Protein AF-A0AAW8NGM6-F1 (afdb_monomer_lite)

Secondary structure (DSSP, 8-state):
-PPPP---EEEE-TTTSTT--TT-EEEEPPPPHHHHHHHHHS-GGGS-HHHHHHHHHHHHHHHEEEEEEEEE-TTS-EEEEEPPGGGGGGS-HHHHHHHHHHHHT-----TT----------------------

Organism: Pseudarthrobacter oxydans (NCBI:txid1671)

Sequence (134 aa):
MARQLAITKKTYLDGFLDGWDKDCYVEWRPMTYGDSLKLKDTKVDEQDEAAAFTTMLNLTKDHIVGGKVMVTGEGGQLVLDDFQADDLDLMPPEMVDRIFADITGAQFSDPKGSPEAQGKSGEPSTSENSTATQ

Foldseek 3Di:
DDDDDPDKDKDQPDPVDPPRHRQFIWIWAADDPVNVVVVVVPPPVPDDPVVNVVVLLVSLLVGTPKGWDWDQDPPRDTDIDIDHSVCSVVDDVLVSVVSSCVRHVNDDDDPVDDDDPPPPPPDPPPDDDDDDDD

Radius of gyration: 19.99 Å; chains: 1; bounding box: 84×43×46 Å

Structure (mmCIF, N/CA/C/O backbone):
data_AF-A0AAW8NGM6-F1
#
_entry.id   AF-A0AAW8NGM6-F1
#
loop_
_atom_site.group_PDB
_atom_site.id
_atom_site.type_symbol
_atom_site.label_atom_id
_atom_site.label_alt_id
_atom_site.label_comp_id
_atom_site.label_asym_id
_atom_site.label_entity_id
_atom_site.label_seq_id
_atom_site.pdbx_PDB_ins_code
_atom_site.Cartn_x
_atom_site.Cartn_y
_atom_site.Cartn_z
_atom_site.occupancy
_atom_site.B_iso_or_equiv
_atom_site.auth_seq_id
_atom_site.auth_comp_id
_atom_site.auth_asym_id
_atom_site.auth_atom_id
_atom_site.pdbx_PDB_model_num
ATOM 1 N N . MET A 1 1 ? 10.299 -23.622 -3.133 1.00 47.75 1 MET A N 1
ATOM 2 C CA . MET A 1 1 ? 9.692 -22.397 -2.572 1.00 47.75 1 MET A CA 1
ATOM 3 C C . MET A 1 1 ? 10.799 -21.562 -1.959 1.00 47.75 1 MET A C 1
ATOM 5 O O . MET A 1 1 ? 11.538 -22.091 -1.136 1.00 47.75 1 MET A O 1
ATOM 9 N N . ALA A 1 2 ? 10.985 -20.324 -2.415 1.00 55.09 2 ALA A N 1
ATOM 10 C CA . ALA A 1 2 ? 11.953 -19.415 -1.810 1.00 55.09 2 ALA A CA 1
ATOM 11 C C . ALA A 1 2 ? 11.452 -19.005 -0.416 1.00 55.09 2 ALA A C 1
ATOM 13 O O . ALA A 1 2 ? 10.268 -18.724 -0.241 1.00 55.09 2 ALA A O 1
ATOM 14 N N . ARG A 1 3 ? 12.334 -19.017 0.587 1.00 59.31 3 ARG A N 1
ATOM 15 C CA . ARG A 1 3 ? 12.002 -18.568 1.943 1.00 59.31 3 ARG A CA 1
ATOM 16 C C . ARG A 1 3 ? 11.832 -17.048 1.919 1.00 59.31 3 ARG A C 1
ATOM 18 O O . ARG A 1 3 ? 12.800 -16.342 1.658 1.00 59.31 3 ARG A O 1
ATOM 25 N N . GLN A 1 4 ? 10.629 -16.558 2.203 1.00 61.19 4 GLN A N 1
ATOM 26 C CA . GLN A 1 4 ? 10.363 -15.128 2.360 1.00 61.19 4 GLN A CA 1
ATOM 27 C C . GLN A 1 4 ? 10.523 -14.735 3.832 1.00 61.19 4 GLN A C 1
ATOM 29 O O . GLN A 1 4 ? 10.102 -15.469 4.729 1.00 61.19 4 GLN A O 1
ATOM 34 N N . LEU A 1 5 ? 11.170 -13.599 4.094 1.00 71.44 5 LEU A N 1
ATOM 35 C CA . LEU A 1 5 ? 11.243 -13.039 5.442 1.00 71.44 5 LEU A CA 1
ATOM 36 C C . LEU A 1 5 ? 9.878 -12.437 5.800 1.00 71.44 5 LEU A C 1
ATOM 38 O O . LEU A 1 5 ? 9.320 -11.666 5.021 1.00 71.44 5 LEU A O 1
ATOM 42 N N . ALA A 1 6 ? 9.347 -12.783 6.974 1.00 72.00 6 ALA A N 1
ATOM 43 C CA . ALA A 1 6 ? 8.090 -12.244 7.488 1.00 72.00 6 ALA A CA 1
ATOM 44 C C . ALA A 1 6 ? 8.318 -10.845 8.083 1.00 72.00 6 ALA A C 1
ATOM 46 O O . ALA A 1 6 ? 8.364 -10.673 9.298 1.00 72.00 6 ALA A O 1
ATOM 47 N N . ILE A 1 7 ? 8.542 -9.858 7.215 1.00 83.00 7 ILE A N 1
ATOM 48 C CA . ILE A 1 7 ? 8.695 -8.456 7.604 1.00 83.00 7 ILE A CA 1
ATOM 49 C C . ILE A 1 7 ? 7.436 -7.722 7.154 1.00 83.00 7 ILE A C 1
ATOM 51 O O . ILE A 1 7 ? 7.289 -7.440 5.969 1.00 83.00 7 ILE A O 1
ATOM 55 N N . THR A 1 8 ? 6.549 -7.414 8.096 1.00 89.25 8 THR A N 1
ATOM 56 C CA . THR A 1 8 ? 5.386 -6.546 7.871 1.00 89.25 8 THR A CA 1
ATOM 57 C C . THR A 1 8 ? 5.615 -5.232 8.605 1.00 89.25 8 THR A C 1
ATOM 59 O O . THR A 1 8 ? 6.045 -5.225 9.761 1.00 89.25 8 THR A O 1
ATOM 62 N N . LYS A 1 9 ? 5.360 -4.120 7.924 1.00 89.88 9 LYS A N 1
ATOM 63 C CA . LYS A 1 9 ? 5.441 -2.759 8.455 1.00 89.88 9 LYS A CA 1
ATOM 64 C C . LYS A 1 9 ? 4.081 -2.076 8.341 1.00 89.88 9 LYS A C 1
ATOM 66 O O . LYS A 1 9 ? 3.194 -2.585 7.662 1.00 89.88 9 LYS A O 1
ATOM 71 N N . LYS A 1 10 ? 3.928 -0.950 9.039 1.00 91.56 10 LYS A N 1
ATOM 72 C CA . LYS A 1 10 ? 2.706 -0.141 9.059 1.00 91.56 10 LYS A CA 1
ATOM 73 C C . LYS A 1 10 ? 3.010 1.286 8.631 1.00 91.56 10 LYS A C 1
ATOM 75 O O . LYS A 1 10 ? 3.965 1.870 9.142 1.00 91.56 10 LYS A O 1
ATOM 80 N N . THR A 1 11 ? 2.164 1.838 7.772 1.00 89.25 11 THR A N 1
ATOM 81 C CA . THR A 1 11 ? 2.071 3.279 7.513 1.00 89.25 11 THR A CA 1
ATOM 82 C C . THR A 1 11 ? 0.766 3.770 8.115 1.00 89.25 11 THR A C 1
ATOM 84 O O . THR A 1 11 ? -0.295 3.247 7.783 1.00 89.25 11 THR A O 1
ATOM 87 N N . TYR A 1 12 ? 0.846 4.731 9.034 1.00 89.12 12 TYR A N 1
ATOM 88 C CA . TYR A 1 12 ? -0.336 5.378 9.600 1.00 89.12 12 TYR A CA 1
ATOM 89 C C . TYR A 1 12 ? -0.834 6.454 8.640 1.00 89.12 12 TYR A C 1
ATOM 91 O O . TYR A 1 12 ? -0.029 7.157 8.032 1.00 89.12 12 TYR A O 1
ATOM 99 N N . LEU A 1 13 ? -2.153 6.562 8.520 1.00 85.94 13 LEU A N 1
ATOM 100 C CA . LEU A 1 13 ? -2.837 7.505 7.633 1.00 85.94 13 LEU A CA 1
ATOM 101 C C . LEU A 1 13 ? -3.495 8.662 8.410 1.00 85.94 13 LEU A C 1
ATOM 103 O O . LEU A 1 13 ? -4.289 9.419 7.856 1.00 85.94 13 LEU A O 1
ATOM 107 N N . ASP A 1 14 ? -3.136 8.803 9.688 1.00 84.69 14 ASP A N 1
ATOM 108 C CA . ASP A 1 14 ? -3.482 9.938 10.547 1.00 84.69 14 ASP A CA 1
ATOM 109 C C . ASP A 1 14 ? -3.079 11.263 9.880 1.00 84.69 14 ASP A C 1
ATOM 111 O O . ASP A 1 14 ? -1.957 11.416 9.394 1.00 84.69 14 ASP A O 1
ATOM 115 N N . GLY A 1 15 ? -4.010 12.218 9.844 1.00 78.44 15 GLY A N 1
ATOM 116 C CA . GLY A 1 15 ? -3.760 13.569 9.335 1.00 78.44 15 GLY A CA 1
ATOM 117 C C . GLY A 1 15 ? -3.802 13.743 7.812 1.00 78.44 15 GLY A C 1
ATOM 118 O O . GLY A 1 15 ? -3.674 14.877 7.354 1.00 78.44 15 GLY A O 1
ATOM 119 N N . PHE A 1 16 ? -4.022 12.682 7.025 1.00 80.25 16 PHE A N 1
ATOM 120 C CA . PHE A 1 16 ? -4.245 12.821 5.576 1.00 80.25 16 PHE A CA 1
ATOM 121 C C . PHE A 1 16 ? -5.633 13.380 5.244 1.00 80.25 16 PHE A C 1
ATOM 123 O O . PHE A 1 16 ? -5.773 14.179 4.320 1.00 80.25 16 PHE A O 1
ATOM 130 N N . LEU A 1 17 ? -6.660 12.972 5.992 1.00 79.44 17 LEU A N 1
ATOM 131 C CA . LEU A 1 17 ? -8.046 13.386 5.786 1.00 79.44 17 LEU A CA 1
ATOM 132 C C . LEU A 1 17 ? -8.724 13.675 7.129 1.00 79.44 17 LEU A C 1
ATOM 134 O O . LEU A 1 17 ? -8.440 13.028 8.139 1.00 79.44 17 LEU A O 1
ATOM 138 N N . ASP A 1 18 ? -9.651 14.632 7.137 1.00 77.38 18 ASP A N 1
ATOM 139 C CA . ASP A 1 18 ? -10.435 14.952 8.330 1.00 77.38 18 ASP A CA 1
ATOM 140 C C . ASP A 1 18 ? -11.262 13.737 8.779 1.00 77.38 18 ASP A C 1
ATOM 142 O O . ASP A 1 18 ? -11.998 13.131 7.998 1.00 77.38 18 ASP A O 1
ATOM 146 N N . GLY A 1 19 ? -11.149 13.385 10.061 1.00 75.38 19 GLY A N 1
ATOM 147 C CA . GLY A 1 19 ? -11.831 12.229 10.650 1.00 75.38 19 GLY A CA 1
ATOM 148 C C . GLY A 1 19 ? -11.063 10.907 10.557 1.00 75.38 19 GLY A C 1
ATOM 149 O O . GLY A 1 19 ? -11.549 9.911 11.085 1.00 75.38 19 GLY A O 1
ATOM 150 N N . TRP A 1 20 ? -9.876 10.894 9.940 1.00 81.56 20 TRP A N 1
ATOM 151 C CA . TRP A 1 20 ? -8.958 9.756 9.986 1.00 81.56 20 TRP A CA 1
ATOM 152 C C . TRP A 1 20 ? -8.048 9.894 11.199 1.00 81.56 20 TRP A C 1
ATOM 154 O O . TRP A 1 20 ? -7.292 10.858 11.322 1.00 81.56 20 TRP A O 1
ATOM 164 N N . ASP A 1 21 ? -8.155 8.937 12.110 1.00 81.56 21 ASP A N 1
ATOM 165 C CA . ASP A 1 21 ? -7.410 8.905 13.359 1.00 81.56 21 ASP A CA 1
ATOM 166 C C . ASP A 1 21 ? -6.247 7.901 13.304 1.00 81.56 21 ASP A C 1
ATOM 168 O O . ASP A 1 21 ? -5.907 7.320 12.269 1.00 81.56 21 ASP A O 1
ATOM 172 N N . LYS A 1 22 ? -5.620 7.683 14.461 1.00 82.00 22 LYS A N 1
ATOM 173 C CA . LYS A 1 22 ? -4.485 6.765 14.623 1.00 82.00 22 LYS A CA 1
ATOM 174 C C . LYS A 1 22 ? -4.840 5.297 14.390 1.00 82.00 22 LYS A C 1
ATOM 176 O O . LYS A 1 22 ? -3.920 4.482 14.288 1.00 82.00 22 LYS A O 1
ATOM 181 N N . ASP A 1 23 ? -6.126 4.963 14.306 1.00 85.31 23 ASP A N 1
ATOM 182 C CA . ASP A 1 23 ? -6.581 3.610 14.005 1.00 85.31 23 ASP A CA 1
ATOM 183 C C . ASP A 1 23 ? -6.594 3.344 12.490 1.00 85.31 23 ASP A C 1
ATOM 185 O O . ASP A 1 23 ? -6.720 2.192 12.073 1.00 85.31 23 ASP A O 1
ATOM 189 N N . CYS A 1 24 ? -6.361 4.374 11.665 1.00 89.31 24 CYS A N 1
ATOM 190 C CA . CYS A 1 24 ? -6.192 4.255 10.222 1.00 89.31 24 CYS A CA 1
ATOM 191 C C . CYS A 1 24 ? -4.736 3.928 9.857 1.00 89.31 24 CYS A C 1
ATOM 193 O O . CYS A 1 24 ? -3.826 4.749 10.020 1.00 89.31 24 CYS A O 1
ATOM 195 N N . TYR A 1 25 ? -4.497 2.731 9.330 1.00 91.69 25 TYR A N 1
ATOM 196 C CA . TYR A 1 25 ? -3.170 2.287 8.915 1.00 91.69 25 TYR A CA 1
ATOM 197 C C . TYR A 1 25 ? -3.223 1.273 7.777 1.00 91.69 25 TYR A C 1
ATOM 199 O O . TYR A 1 25 ? -4.175 0.513 7.631 1.00 91.69 25 TYR A O 1
ATOM 207 N N . VAL A 1 26 ? -2.127 1.192 7.029 1.00 92.06 26 VAL A N 1
ATOM 208 C CA . VAL A 1 26 ? -1.906 0.181 5.995 1.00 92.06 26 VAL A CA 1
ATOM 209 C C . VAL A 1 26 ? -0.726 -0.692 6.393 1.00 92.06 26 VAL A C 1
ATOM 211 O O . VAL A 1 26 ? 0.349 -0.192 6.730 1.00 92.06 26 VAL A O 1
ATOM 214 N N . GLU A 1 27 ? -0.931 -2.005 6.368 1.00 92.75 27 GLU A N 1
ATOM 215 C CA . GLU A 1 27 ? 0.100 -3.019 6.552 1.00 92.75 27 GLU A CA 1
ATOM 216 C C . GLU A 1 27 ? 0.672 -3.456 5.209 1.00 92.75 27 GLU A C 1
ATOM 218 O O . GLU A 1 27 ? -0.051 -3.859 4.296 1.00 92.75 27 GLU A O 1
ATOM 223 N N . TRP A 1 28 ? 1.996 -3.432 5.106 1.00 92.88 28 TRP A N 1
ATOM 224 C CA . TRP A 1 28 ? 2.701 -3.730 3.868 1.00 92.88 28 TRP A CA 1
ATOM 225 C C . TRP A 1 28 ? 4.014 -4.466 4.120 1.00 92.88 28 TRP A C 1
ATOM 227 O O . TRP A 1 28 ? 4.589 -4.449 5.215 1.00 92.88 28 TRP A O 1
ATOM 237 N N . ARG A 1 29 ? 4.500 -5.136 3.077 1.00 90.81 29 ARG A N 1
ATOM 238 C CA . ARG A 1 29 ? 5.804 -5.802 3.044 1.00 90.81 29 ARG A CA 1
ATOM 239 C C . ARG A 1 29 ? 6.810 -4.923 2.307 1.00 90.81 29 ARG A C 1
ATOM 241 O O . ARG A 1 29 ? 6.494 -4.453 1.218 1.00 90.81 29 ARG A O 1
ATOM 248 N N . PRO A 1 30 ? 8.022 -4.705 2.845 1.00 88.81 30 PRO A N 1
ATOM 249 C CA . PRO A 1 30 ? 9.031 -3.920 2.150 1.00 88.81 30 PRO A CA 1
ATOM 250 C C . PRO A 1 30 ? 9.419 -4.579 0.831 1.00 88.81 30 PRO A C 1
ATOM 252 O O . PRO A 1 30 ? 9.395 -5.808 0.700 1.00 88.81 30 PRO A O 1
ATOM 255 N N . MET A 1 31 ? 9.817 -3.748 -0.126 1.00 87.50 31 MET A N 1
ATOM 256 C CA . MET A 1 31 ? 10.322 -4.202 -1.409 1.00 87.50 31 MET A CA 1
ATOM 257 C C . MET A 1 31 ? 11.537 -5.114 -1.216 1.00 87.50 31 MET A C 1
ATOM 259 O O . MET A 1 31 ? 12.477 -4.784 -0.486 1.00 87.50 31 MET A O 1
ATOM 263 N N . THR A 1 32 ? 11.538 -6.277 -1.873 1.00 85.44 32 THR A N 1
ATOM 264 C CA . THR A 1 32 ? 12.724 -7.136 -1.885 1.00 85.44 32 THR A CA 1
ATOM 265 C C . THR A 1 32 ? 13.712 -6.669 -2.950 1.00 85.44 32 THR A C 1
ATOM 267 O O . THR A 1 32 ? 13.357 -5.982 -3.907 1.00 85.44 32 THR A O 1
ATOM 270 N N . TYR A 1 33 ? 14.970 -7.100 -2.844 1.00 81.31 33 TYR A N 1
ATOM 271 C CA . TYR A 1 33 ? 15.964 -6.813 -3.881 1.00 81.31 33 TYR A CA 1
ATOM 272 C C . TYR A 1 33 ? 15.540 -7.336 -5.269 1.00 81.31 33 TYR A C 1
ATOM 274 O O . TYR A 1 33 ? 15.819 -6.700 -6.283 1.00 81.31 33 TYR A O 1
ATOM 282 N N . GLY A 1 34 ? 14.826 -8.468 -5.316 1.00 82.69 34 GLY A N 1
ATOM 283 C CA . GLY A 1 34 ? 14.293 -9.019 -6.563 1.00 82.69 34 GLY A CA 1
ATOM 284 C C . GLY A 1 34 ? 13.214 -8.137 -7.189 1.00 82.69 34 GLY A C 1
ATOM 285 O O . GLY A 1 34 ? 13.189 -7.977 -8.405 1.00 82.69 34 GLY A O 1
ATOM 286 N N . ASP A 1 35 ? 12.364 -7.518 -6.373 1.00 82.38 35 ASP A N 1
ATOM 287 C CA . ASP A 1 35 ? 11.317 -6.614 -6.858 1.00 82.38 35 ASP A CA 1
ATOM 288 C C . ASP A 1 35 ? 11.907 -5.277 -7.321 1.00 82.38 35 ASP A C 1
ATOM 290 O O . ASP A 1 35 ? 11.487 -4.741 -8.342 1.00 82.38 35 ASP A O 1
ATOM 294 N N . SER A 1 36 ? 12.968 -4.799 -6.660 1.00 79.88 36 SER A N 1
ATOM 295 C CA . SER A 1 36 ? 13.729 -3.627 -7.118 1.00 79.88 36 SER A CA 1
ATOM 296 C C . SER A 1 36 ? 14.379 -3.851 -8.488 1.00 79.88 36 SER A C 1
ATOM 298 O O . SER A 1 36 ? 14.384 -2.949 -9.324 1.00 79.88 36 SER A O 1
ATOM 300 N N . LEU A 1 37 ? 14.904 -5.053 -8.750 1.00 80.62 37 LEU A N 1
ATOM 301 C CA . LEU A 1 37 ? 15.433 -5.414 -10.069 1.00 80.62 37 LEU A CA 1
ATOM 302 C C . LEU A 1 37 ? 14.344 -5.402 -11.146 1.00 80.62 37 LEU A C 1
ATOM 304 O O . LEU A 1 37 ? 14.579 -4.851 -12.215 1.00 80.62 37 LEU A O 1
ATOM 308 N N . LYS A 1 38 ? 13.155 -5.949 -10.855 1.00 79.19 38 LYS A N 1
ATOM 309 C CA . LYS A 1 38 ? 12.014 -5.903 -11.785 1.00 79.19 38 LYS A CA 1
ATOM 310 C C . LYS A 1 38 ? 11.580 -4.468 -12.066 1.00 79.19 38 LYS A C 1
ATOM 312 O O . LYS A 1 38 ? 11.389 -4.122 -13.220 1.00 79.19 38 LYS A O 1
ATOM 317 N N . LEU A 1 39 ? 11.477 -3.632 -11.030 1.00 78.38 39 LEU A N 1
ATOM 318 C CA . LEU A 1 39 ? 11.088 -2.230 -11.189 1.00 78.38 39 LEU A CA 1
ATOM 319 C C . LEU A 1 39 ? 12.085 -1.454 -12.063 1.00 78.38 39 LEU A C 1
ATOM 321 O O . LEU A 1 39 ? 11.667 -0.628 -12.861 1.00 78.38 39 LEU A O 1
ATOM 325 N N . LYS A 1 40 ? 13.389 -1.736 -11.943 1.00 75.62 40 LYS A N 1
ATOM 326 C CA . LYS A 1 40 ? 14.431 -1.134 -12.795 1.00 75.62 40 LYS A CA 1
ATOM 327 C C . LYS A 1 40 ? 14.397 -1.626 -14.240 1.00 75.62 40 LYS A C 1
ATOM 329 O O . LYS A 1 40 ? 14.800 -0.887 -15.131 1.00 75.62 40 LYS A O 1
ATOM 334 N N . ASP A 1 41 ? 13.987 -2.873 -14.455 1.00 75.06 41 ASP A N 1
ATOM 335 C CA . ASP A 1 41 ? 13.838 -3.456 -15.793 1.00 75.06 41 ASP A CA 1
ATOM 336 C C . ASP A 1 41 ? 12.563 -2.953 -16.489 1.00 75.06 41 ASP A C 1
ATOM 338 O O . ASP A 1 41 ? 12.490 -2.883 -17.717 1.00 75.06 41 ASP A O 1
ATOM 342 N N . THR A 1 42 ? 11.570 -2.513 -15.709 1.00 71.50 42 THR A N 1
ATOM 343 C CA . THR A 1 42 ? 10.448 -1.744 -16.232 1.00 71.50 42 THR A CA 1
ATOM 344 C C . THR A 1 42 ? 10.960 -0.397 -16.732 1.00 71.50 42 THR A C 1
ATOM 346 O O . THR A 1 42 ? 11.241 0.512 -15.957 1.00 71.50 42 THR A O 1
ATOM 349 N N . LYS A 1 43 ? 11.084 -0.250 -18.051 1.00 65.62 43 LYS A N 1
ATOM 350 C CA . LYS A 1 43 ? 11.439 1.019 -18.691 1.00 65.62 43 LYS A CA 1
ATOM 351 C C . LYS A 1 43 ? 10.329 2.057 -18.504 1.00 65.62 43 LYS A C 1
ATOM 353 O O . LYS A 1 43 ? 9.452 2.192 -19.353 1.00 65.62 43 LYS A O 1
ATOM 358 N N . VAL A 1 44 ? 10.364 2.782 -17.392 1.00 61.91 44 VAL A N 1
ATOM 359 C CA . VAL A 1 44 ? 9.382 3.833 -17.085 1.00 61.91 44 VAL A CA 1
ATOM 360 C C . VAL A 1 44 ? 9.518 5.016 -18.055 1.00 61.91 44 VAL A C 1
ATOM 362 O O . VAL A 1 44 ? 8.514 5.603 -18.435 1.00 61.91 44 VAL A O 1
ATOM 365 N N . ASP A 1 45 ? 10.730 5.292 -18.552 1.00 59.91 45 ASP A N 1
ATOM 366 C CA . ASP A 1 45 ? 11.014 6.402 -19.481 1.00 59.91 45 ASP A CA 1
ATOM 367 C C . ASP A 1 45 ? 10.362 6.254 -20.873 1.00 59.91 45 ASP A C 1
ATOM 369 O O . ASP A 1 45 ? 10.275 7.223 -21.625 1.00 59.91 45 ASP A O 1
ATOM 373 N N . GLU A 1 46 ? 9.920 5.047 -21.242 1.00 64.25 46 GLU A N 1
ATOM 374 C CA . GLU A 1 46 ? 9.247 4.766 -22.521 1.00 64.25 46 GLU A CA 1
ATOM 375 C C . GLU A 1 46 ? 7.718 4.621 -22.360 1.00 64.25 46 GLU A C 1
ATOM 377 O O . GLU A 1 46 ? 7.023 4.353 -23.342 1.00 64.25 46 GLU A O 1
ATOM 382 N N . GLN A 1 47 ? 7.185 4.773 -21.140 1.00 65.44 47 GLN A N 1
ATOM 383 C CA . GLN A 1 47 ? 5.758 4.633 -20.852 1.00 65.44 47 GLN A CA 1
ATOM 384 C C . GLN A 1 47 ? 5.042 5.984 -20.782 1.00 65.44 47 GLN A C 1
ATOM 386 O O . GLN A 1 47 ? 5.598 6.991 -20.354 1.00 65.44 47 GLN A O 1
ATOM 391 N N . ASP A 1 48 ? 3.772 5.978 -21.186 1.00 79.44 48 ASP A N 1
ATOM 392 C CA . ASP A 1 48 ? 2.844 7.072 -20.907 1.00 79.44 48 ASP A CA 1
ATOM 393 C C . ASP A 1 48 ? 2.627 7.205 -19.387 1.00 79.44 48 ASP A C 1
ATOM 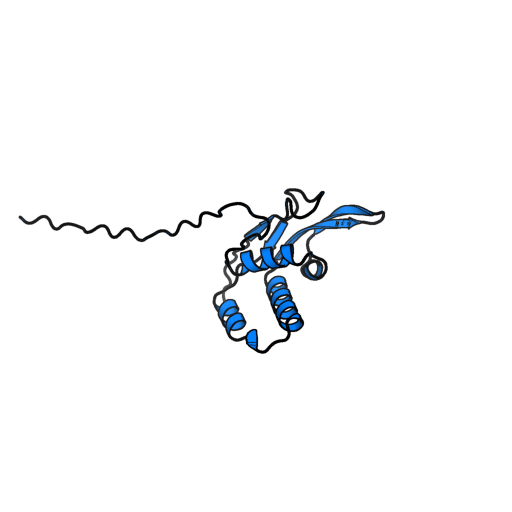395 O O . ASP A 1 48 ? 2.665 6.208 -18.658 1.00 79.44 48 ASP A O 1
ATOM 399 N N . GLU A 1 49 ? 2.371 8.418 -18.902 1.00 75.56 49 GLU A N 1
ATOM 400 C CA . GLU A 1 49 ? 2.261 8.732 -17.468 1.00 75.56 49 GLU A CA 1
ATOM 401 C C . GLU A 1 49 ? 1.197 7.859 -16.776 1.00 75.56 49 GLU A C 1
ATOM 403 O O . GLU A 1 49 ? 1.408 7.328 -15.684 1.00 75.56 49 GLU A O 1
ATOM 408 N N . ALA A 1 50 ? 0.087 7.595 -17.472 1.00 78.69 50 ALA A N 1
ATOM 409 C CA . ALA A 1 50 ? -0.978 6.712 -17.002 1.00 78.69 50 ALA A CA 1
ATOM 410 C C . ALA A 1 50 ? -0.532 5.242 -16.845 1.00 78.69 50 ALA A C 1
ATOM 412 O O . ALA A 1 50 ? -0.972 4.538 -15.929 1.00 78.69 50 ALA A O 1
ATOM 413 N N . ALA A 1 51 ? 0.353 4.761 -17.722 1.00 80.19 51 ALA A N 1
ATOM 414 C CA . ALA A 1 51 ? 0.890 3.403 -17.656 1.00 80.19 51 ALA A CA 1
ATOM 415 C C . ALA A 1 51 ? 1.922 3.261 -16.524 1.00 80.19 51 ALA A C 1
ATOM 417 O O . ALA A 1 51 ? 1.910 2.258 -15.798 1.00 80.19 51 ALA A O 1
ATOM 418 N N . ALA A 1 52 ? 2.739 4.296 -16.306 1.00 78.12 52 ALA A N 1
ATOM 419 C CA . ALA A 1 52 ? 3.655 4.366 -15.173 1.00 78.12 52 ALA A CA 1
ATOM 420 C C . ALA A 1 52 ? 2.894 4.343 -13.835 1.00 78.12 52 ALA A C 1
ATOM 422 O O . ALA A 1 52 ? 3.219 3.544 -12.953 1.00 78.12 52 ALA A O 1
ATOM 423 N N . PHE A 1 53 ? 1.821 5.135 -13.719 1.00 80.44 53 PHE A N 1
ATOM 424 C CA . PHE A 1 53 ? 0.959 5.151 -12.534 1.00 80.44 53 PHE A CA 1
ATOM 425 C C . PHE A 1 53 ? 0.319 3.782 -12.265 1.00 80.44 53 PHE A C 1
ATOM 427 O O . PHE A 1 53 ? 0.391 3.263 -11.153 1.00 80.44 53 PHE A O 1
ATOM 434 N N . THR A 1 54 ? -0.232 3.141 -13.300 1.00 85.19 54 THR A N 1
ATOM 435 C CA . THR A 1 54 ? -0.837 1.801 -13.182 1.00 85.19 54 THR A CA 1
ATOM 436 C C . THR A 1 54 ? 0.181 0.760 -12.707 1.00 85.19 54 THR A C 1
ATOM 438 O O . THR A 1 54 ? -0.124 -0.096 -11.876 1.00 85.19 54 THR A O 1
ATOM 441 N N . THR A 1 55 ? 1.416 0.837 -13.205 1.00 84.12 55 THR A N 1
ATOM 442 C CA . THR A 1 55 ? 2.504 -0.054 -12.789 1.00 84.12 55 THR A CA 1
ATOM 443 C C . THR A 1 55 ? 2.853 0.140 -11.312 1.00 84.12 55 THR A C 1
ATOM 445 O O . THR A 1 55 ? 2.977 -0.840 -10.576 1.00 84.12 55 THR A O 1
ATOM 448 N N . MET A 1 56 ? 2.983 1.392 -10.867 1.00 85.00 56 MET A N 1
ATOM 449 C CA . MET A 1 56 ? 3.259 1.731 -9.469 1.00 85.00 56 MET A CA 1
ATOM 450 C C . MET A 1 56 ? 2.142 1.247 -8.537 1.00 85.00 56 MET A C 1
ATOM 452 O O . MET A 1 56 ? 2.415 0.676 -7.478 1.00 85.00 56 MET A O 1
ATOM 456 N N . LEU A 1 57 ? 0.889 1.421 -8.953 1.00 88.19 57 LEU A N 1
ATOM 457 C CA . LEU A 1 57 ? -0.290 1.008 -8.201 1.00 88.19 57 LEU A CA 1
ATOM 458 C C . LEU A 1 57 ? -0.348 -0.513 -8.034 1.00 88.19 57 LEU A C 1
ATOM 460 O O . LEU A 1 57 ? -0.509 -1.003 -6.918 1.00 88.19 57 LEU A O 1
ATOM 464 N N . ASN A 1 58 ? -0.122 -1.266 -9.113 1.00 89.38 58 ASN A N 1
ATOM 465 C CA . ASN A 1 58 ? -0.067 -2.729 -9.067 1.00 89.38 58 ASN A CA 1
ATOM 466 C C . ASN A 1 58 ? 1.069 -3.232 -8.170 1.00 89.38 58 ASN A C 1
ATOM 468 O O . ASN A 1 58 ? 0.866 -4.128 -7.354 1.00 89.38 58 ASN A O 1
ATOM 472 N N . LEU A 1 59 ? 2.250 -2.617 -8.266 1.00 88.19 59 LEU A N 1
ATOM 473 C CA . LEU A 1 59 ? 3.372 -2.954 -7.395 1.00 88.19 59 LEU A CA 1
ATOM 474 C C . LEU A 1 59 ? 3.048 -2.663 -5.923 1.00 88.19 59 LEU A C 1
ATOM 476 O O . LEU A 1 59 ? 3.387 -3.449 -5.046 1.00 88.19 59 LEU A O 1
ATOM 480 N N . THR A 1 60 ? 2.367 -1.555 -5.641 1.00 90.25 60 THR A N 1
ATOM 481 C CA . THR A 1 60 ? 1.922 -1.223 -4.282 1.00 90.25 60 THR A CA 1
ATOM 482 C C . THR A 1 60 ? 0.947 -2.280 -3.765 1.00 90.25 60 THR A C 1
ATOM 484 O O . THR A 1 60 ? 1.163 -2.822 -2.681 1.00 90.25 60 THR A O 1
ATOM 487 N N . LYS A 1 61 ? -0.065 -2.641 -4.568 1.00 91.88 61 LYS A N 1
ATOM 488 C CA . LYS A 1 61 ? -1.072 -3.670 -4.256 1.00 91.88 61 LYS A CA 1
ATOM 489 C C . LYS A 1 61 ? -0.450 -5.022 -3.907 1.00 91.88 61 LYS A C 1
ATOM 491 O O . LYS A 1 61 ? -0.817 -5.606 -2.891 1.00 91.88 61 LYS A O 1
ATOM 496 N N . ASP A 1 62 ? 0.540 -5.476 -4.676 1.00 90.81 62 ASP A N 1
ATOM 497 C CA . ASP A 1 62 ? 1.242 -6.749 -4.438 1.00 90.81 62 ASP A CA 1
ATOM 498 C C . ASP A 1 62 ? 1.945 -6.810 -3.070 1.00 90.81 62 ASP A C 1
ATOM 500 O O . ASP A 1 62 ? 2.173 -7.886 -2.503 1.00 90.81 62 ASP A O 1
ATOM 504 N N . HIS A 1 63 ? 2.301 -5.645 -2.530 1.00 90.62 63 HIS A N 1
ATOM 505 C CA . HIS A 1 63 ? 2.996 -5.506 -1.260 1.00 90.62 63 HIS A CA 1
ATOM 506 C C . HIS A 1 63 ? 2.058 -5.272 -0.070 1.00 90.62 63 HIS A C 1
ATOM 508 O O . HIS A 1 63 ? 2.503 -5.428 1.075 1.00 90.62 63 HIS A O 1
ATOM 514 N N . ILE A 1 64 ? 0.777 -4.969 -0.301 1.00 92.44 64 ILE A N 1
ATOM 515 C CA . ILE A 1 64 ? -0.221 -4.831 0.761 1.00 92.44 64 ILE A CA 1
ATOM 516 C C . ILE A 1 64 ? -0.491 -6.187 1.423 1.00 92.44 64 ILE A C 1
ATOM 518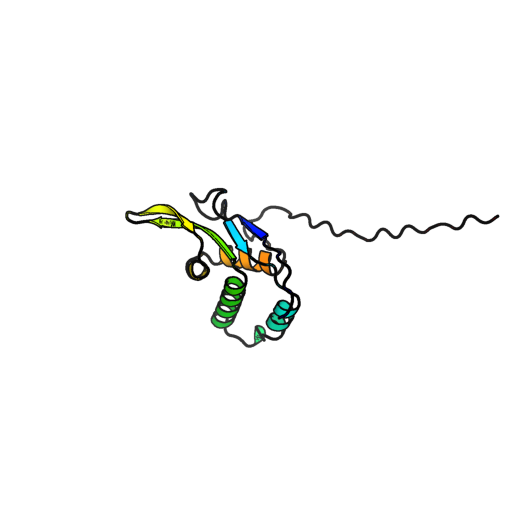 O O . ILE A 1 64 ? -0.505 -7.250 0.798 1.00 92.44 64 ILE A O 1
ATOM 522 N N . VAL A 1 65 ? -0.661 -6.150 2.741 1.00 91.06 65 VAL A N 1
ATOM 523 C CA . VAL A 1 65 ? -1.051 -7.302 3.565 1.00 91.06 65 VAL A CA 1
ATOM 524 C C . VAL A 1 65 ? -2.451 -7.108 4.142 1.00 91.06 65 VAL A C 1
ATOM 526 O O . VAL A 1 65 ? -3.179 -8.084 4.296 1.00 91.06 65 VAL A O 1
ATOM 529 N N . GLY A 1 66 ? -2.824 -5.865 4.436 1.00 91.44 66 GLY A N 1
ATOM 530 C CA . GLY A 1 66 ? -4.118 -5.491 4.991 1.00 91.44 66 GLY A CA 1
ATOM 531 C C . GLY A 1 66 ? -4.028 -4.120 5.646 1.00 91.44 66 GLY A C 1
ATOM 532 O O . GLY A 1 66 ? -3.145 -3.326 5.322 1.00 91.44 66 GLY A O 1
ATOM 533 N N . GLY A 1 67 ? -4.913 -3.844 6.593 1.00 91.94 67 GLY A N 1
ATOM 534 C CA . GLY A 1 67 ? -4.927 -2.578 7.314 1.00 91.94 67 GLY A CA 1
ATOM 535 C C . GLY A 1 67 ? -6.318 -2.226 7.809 1.00 91.94 67 GLY A C 1
ATOM 536 O O . GLY A 1 67 ? -7.237 -3.041 7.754 1.00 91.94 67 GLY A O 1
ATOM 537 N N . LYS A 1 68 ? -6.460 -0.995 8.282 1.00 92.00 68 LYS A N 1
ATOM 538 C CA . LYS A 1 68 ? -7.723 -0.399 8.697 1.00 92.00 68 LYS A CA 1
ATOM 539 C C . LYS A 1 68 ? -7.843 0.984 8.079 1.00 92.00 68 LYS A C 1
ATOM 541 O O . LYS A 1 68 ? -6.910 1.778 8.177 1.00 92.00 68 LYS A O 1
ATOM 546 N N . VAL A 1 69 ? -8.972 1.264 7.443 1.00 90.62 69 VAL A N 1
ATOM 547 C CA . VAL A 1 69 ? -9.252 2.559 6.809 1.00 90.62 69 VAL A CA 1
ATOM 548 C C . VAL A 1 69 ? -10.678 2.994 7.089 1.00 90.62 69 VAL A C 1
ATOM 550 O O . VAL A 1 69 ? -11.544 2.173 7.387 1.00 90.62 69 VAL A O 1
ATOM 553 N N . MET A 1 70 ? -10.922 4.297 6.992 1.00 88.31 70 MET A N 1
ATOM 554 C CA . MET A 1 70 ? -12.267 4.842 7.112 1.00 88.31 70 MET A CA 1
ATOM 555 C C . MET A 1 70 ? -12.953 4.815 5.751 1.00 88.31 70 MET A C 1
ATOM 557 O O . MET A 1 70 ? -12.482 5.429 4.794 1.00 88.31 70 MET A O 1
ATOM 561 N N . VAL A 1 71 ? -14.087 4.126 5.682 1.00 87.50 71 VAL A N 1
ATOM 562 C CA . VAL A 1 71 ? -14.934 4.034 4.491 1.00 87.50 71 VAL A CA 1
ATOM 563 C C . VAL A 1 71 ? -16.279 4.702 4.742 1.00 87.50 71 VAL A C 1
ATOM 565 O O . VAL A 1 71 ? -16.769 4.776 5.872 1.00 87.50 71 VAL A O 1
ATOM 568 N N . THR A 1 72 ? -16.901 5.196 3.676 1.00 86.44 72 THR A N 1
ATOM 569 C CA . THR A 1 72 ? -18.249 5.763 3.752 1.00 86.44 72 THR A CA 1
ATOM 570 C C . THR A 1 72 ? -19.272 4.630 3.789 1.00 86.44 72 THR A C 1
ATOM 572 O O . THR A 1 72 ? -19.539 3.993 2.773 1.00 86.44 72 THR A O 1
ATOM 575 N N . GLY A 1 73 ? -19.851 4.383 4.963 1.00 81.38 73 GLY A N 1
ATOM 576 C CA . GLY A 1 73 ? -20.921 3.410 5.157 1.00 81.38 73 GLY A CA 1
ATOM 577 C C . GLY A 1 73 ? -22.285 3.897 4.653 1.00 81.38 73 GLY A C 1
ATOM 578 O O . GLY A 1 73 ? -22.464 5.050 4.245 1.00 81.38 73 GLY A O 1
ATOM 579 N N . GLU A 1 74 ? -23.287 3.016 4.720 1.00 77.06 74 GLU A N 1
ATOM 580 C CA . GLU A 1 74 ? -24.664 3.342 4.332 1.00 77.06 74 GLU A CA 1
ATOM 581 C C . GLU A 1 74 ? -25.193 4.543 5.131 1.00 77.06 74 GLU A C 1
ATOM 583 O O . GLU A 1 74 ? -25.246 4.515 6.357 1.00 77.06 74 GLU A O 1
ATOM 588 N N . GLY A 1 75 ? -25.582 5.616 4.435 1.00 77.06 75 GLY A N 1
ATOM 589 C CA . GLY A 1 75 ? -26.067 6.851 5.065 1.00 77.06 75 GLY A CA 1
ATOM 590 C C . GLY A 1 75 ? -25.019 7.957 5.239 1.00 77.06 75 GLY A C 1
ATOM 591 O O . GLY A 1 75 ? -25.339 8.987 5.826 1.00 77.06 75 GLY A O 1
ATOM 592 N N . GLY A 1 76 ? -23.802 7.791 4.707 1.00 79.69 76 GLY A N 1
ATOM 593 C CA . GLY A 1 76 ? -22.782 8.850 4.684 1.00 79.69 76 GLY A CA 1
ATOM 594 C C . GLY A 1 76 ? -21.954 8.969 5.967 1.00 79.69 76 GLY A C 1
ATOM 595 O O . GLY A 1 76 ? -21.202 9.926 6.128 1.00 79.69 76 GLY A O 1
ATOM 596 N N . GLN A 1 77 ? -22.090 8.008 6.880 1.00 84.00 77 GLN A N 1
ATOM 597 C CA . GLN A 1 77 ? -21.265 7.908 8.081 1.00 84.00 77 GLN A CA 1
ATOM 598 C C . GLN A 1 77 ? -19.907 7.274 7.766 1.00 84.00 77 GLN A C 1
ATOM 600 O O . GLN A 1 77 ? -19.832 6.328 6.984 1.00 84.00 77 GLN A O 1
ATOM 605 N N . LEU A 1 78 ? -18.842 7.768 8.397 1.00 85.25 78 LEU A N 1
ATOM 606 C CA . LEU A 1 78 ? -17.526 7.141 8.308 1.00 85.25 78 LEU A CA 1
ATOM 607 C C . LEU A 1 78 ? -17.461 5.943 9.258 1.00 85.25 78 LEU A C 1
ATOM 609 O O . LEU A 1 78 ? -17.807 6.062 10.435 1.00 85.25 78 LEU A O 1
ATOM 613 N N . VAL A 1 79 ? -17.028 4.797 8.743 1.00 88.56 79 VAL A N 1
ATOM 614 C CA . VAL A 1 79 ? -16.888 3.546 9.493 1.00 88.56 79 VAL A CA 1
ATOM 615 C C . VAL A 1 79 ? -15.479 3.010 9.288 1.00 88.56 79 VAL A C 1
ATOM 617 O O . VAL A 1 79 ? -14.975 3.020 8.168 1.00 88.56 79 VAL A O 1
ATOM 620 N N . LEU A 1 80 ? -14.851 2.539 10.365 1.00 88.69 80 LEU A N 1
ATOM 621 C CA . LEU A 1 80 ? -13.554 1.878 10.290 1.00 88.69 80 LEU A CA 1
ATOM 622 C C . LEU A 1 80 ? -13.743 0.449 9.774 1.00 88.69 80 LEU A C 1
ATOM 624 O O . LEU A 1 80 ? -14.418 -0.353 10.424 1.00 88.69 80 LEU A O 1
ATOM 628 N N . ASP A 1 81 ? -13.124 0.128 8.645 1.00 91.12 81 ASP A N 1
ATOM 629 C CA . ASP A 1 81 ? -13.229 -1.180 7.997 1.00 91.12 81 ASP A CA 1
ATOM 630 C C . ASP A 1 81 ? -11.850 -1.745 7.616 1.00 91.12 81 ASP A C 1
ATOM 632 O O . ASP A 1 81 ? -10.824 -1.063 7.717 1.00 91.12 81 ASP A O 1
ATOM 636 N N . ASP A 1 82 ? -11.810 -3.029 7.263 1.00 91.88 82 ASP A N 1
ATOM 637 C CA . ASP A 1 82 ? -10.608 -3.721 6.802 1.00 91.88 82 ASP A CA 1
ATOM 638 C C . ASP A 1 82 ? -10.148 -3.193 5.444 1.00 91.88 82 ASP A C 1
ATOM 640 O O . ASP A 1 82 ? -10.851 -3.315 4.443 1.00 91.88 82 ASP A O 1
ATOM 644 N N . PHE A 1 83 ? -8.915 -2.692 5.399 1.00 90.94 83 PHE A N 1
ATOM 645 C CA . PHE A 1 83 ? -8.297 -2.222 4.167 1.00 90.94 83 PHE A CA 1
ATOM 646 C C . PHE A 1 83 ? -8.074 -3.369 3.183 1.00 90.94 83 PHE A C 1
ATOM 648 O O . PHE A 1 83 ? -7.391 -4.351 3.499 1.00 90.94 83 PHE A O 1
ATOM 655 N N . GLN A 1 84 ? -8.599 -3.205 1.975 1.00 89.25 84 GLN A N 1
ATOM 656 C CA . GLN A 1 84 ? -8.372 -4.080 0.837 1.00 89.25 84 GLN A CA 1
ATOM 657 C C . GLN A 1 84 ? -7.389 -3.431 -0.138 1.00 89.25 84 GLN A C 1
ATOM 659 O O . GLN A 1 84 ? -7.319 -2.213 -0.273 1.00 89.25 84 GLN A O 1
ATOM 664 N N . ALA A 1 85 ? -6.634 -4.249 -0.873 1.00 89.19 85 ALA A N 1
ATOM 665 C CA . ALA A 1 85 ? -5.690 -3.731 -1.866 1.00 89.19 85 ALA A CA 1
ATOM 666 C C . ALA A 1 85 ? -6.387 -2.889 -2.955 1.00 89.19 85 ALA A C 1
ATOM 668 O O . ALA A 1 85 ? -5.798 -1.935 -3.459 1.00 89.19 85 ALA A O 1
ATOM 669 N N . ASP A 1 86 ? -7.641 -3.208 -3.287 1.00 89.06 86 ASP A N 1
ATOM 670 C CA . ASP A 1 86 ? -8.440 -2.472 -4.275 1.00 89.06 86 ASP A CA 1
ATOM 671 C C . ASP A 1 86 ? -8.861 -1.074 -3.791 1.00 89.06 86 ASP A C 1
ATOM 673 O O . ASP A 1 86 ? -9.109 -0.192 -4.610 1.00 89.06 86 ASP A O 1
ATOM 677 N N . ASP A 1 87 ? -8.841 -0.810 -2.479 1.00 88.12 87 ASP A N 1
ATOM 678 C CA . ASP A 1 87 ? -9.127 0.526 -1.944 1.00 88.12 87 ASP A CA 1
ATOM 679 C C . ASP A 1 87 ? -8.064 1.555 -2.367 1.00 88.12 87 ASP A C 1
ATOM 681 O O . ASP A 1 87 ? -8.345 2.753 -2.397 1.00 88.12 87 ASP A O 1
ATOM 685 N N . LEU A 1 88 ? -6.859 1.110 -2.760 1.00 88.38 88 LEU A N 1
ATOM 686 C CA . LEU A 1 88 ? -5.815 1.989 -3.305 1.00 88.38 88 LEU A CA 1
ATOM 687 C C . LEU A 1 88 ? -6.265 2.734 -4.568 1.00 88.38 88 LEU A C 1
ATOM 689 O O . LEU A 1 88 ? -5.801 3.848 -4.792 1.00 88.38 88 LEU A O 1
ATOM 693 N N . ASP A 1 89 ? -7.165 2.161 -5.377 1.00 88.38 89 ASP A N 1
ATOM 694 C CA . ASP A 1 89 ? -7.676 2.825 -6.588 1.00 88.38 89 ASP A CA 1
ATOM 695 C C . ASP A 1 89 ? -8.548 4.048 -6.258 1.00 88.38 89 ASP A C 1
ATOM 697 O O . ASP A 1 89 ? -8.760 4.920 -7.101 1.00 88.38 89 ASP A O 1
ATOM 701 N N . LEU A 1 90 ? -9.082 4.093 -5.035 1.00 88.00 90 LEU A N 1
ATOM 702 C CA . LEU A 1 90 ? -9.990 5.130 -4.550 1.00 88.00 90 LEU A CA 1
ATOM 703 C C . LEU A 1 90 ? -9.274 6.163 -3.671 1.00 88.00 90 LEU A C 1
ATOM 705 O O . LEU A 1 90 ? -9.876 7.168 -3.285 1.00 88.00 90 LEU A O 1
ATOM 709 N N . MET A 1 91 ? -8.002 5.924 -3.343 1.00 87.81 91 MET A N 1
ATOM 710 C CA . MET A 1 91 ? -7.219 6.807 -2.492 1.00 87.81 91 MET A 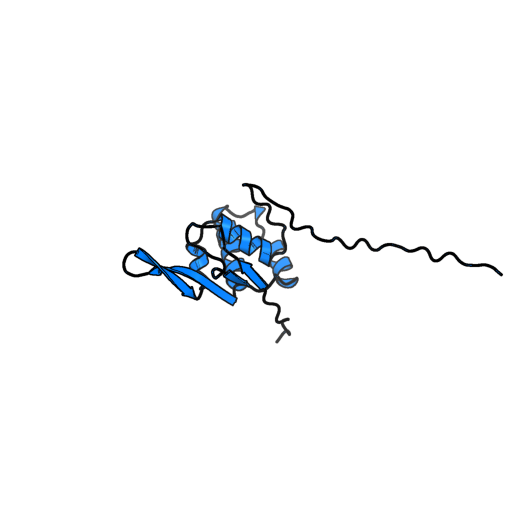CA 1
ATOM 711 C C . MET A 1 91 ? -6.686 8.029 -3.254 1.00 87.81 91 MET A C 1
ATOM 713 O O . MET A 1 91 ? -6.343 7.940 -4.435 1.00 87.81 91 MET A O 1
ATOM 717 N N . PRO A 1 92 ? -6.545 9.177 -2.569 1.00 87.44 92 PRO A N 1
ATOM 718 C CA . PRO A 1 92 ? -5.782 10.309 -3.075 1.00 87.44 92 PRO A CA 1
ATOM 719 C C . PRO A 1 92 ? -4.357 9.896 -3.497 1.00 87.44 92 PRO A C 1
ATOM 721 O O . PRO A 1 92 ? -3.706 9.152 -2.756 1.00 87.44 92 PRO A O 1
ATOM 724 N N . PRO A 1 93 ? -3.824 10.415 -4.623 1.00 86.50 93 PRO A N 1
ATOM 725 C CA . PRO A 1 93 ? -2.487 10.058 -5.109 1.00 86.50 93 PRO A CA 1
ATOM 726 C C . PRO A 1 93 ? -1.383 10.249 -4.064 1.00 86.50 93 PRO A C 1
ATOM 728 O O . PRO A 1 93 ? -0.531 9.388 -3.900 1.00 86.50 93 PRO A O 1
ATOM 731 N N . GLU A 1 94 ? -1.459 11.318 -3.271 1.00 86.75 94 GLU A N 1
ATOM 732 C CA . GLU A 1 94 ? -0.515 11.621 -2.187 1.00 86.75 94 GLU A CA 1
ATOM 733 C C . GLU A 1 94 ? -0.428 10.531 -1.101 1.00 86.75 94 GLU A C 1
ATOM 735 O O . GLU A 1 94 ? 0.644 10.303 -0.538 1.00 86.75 94 GLU A O 1
ATOM 740 N N . MET A 1 95 ? -1.526 9.816 -0.833 1.00 88.44 95 MET A N 1
ATOM 741 C CA . MET A 1 95 ? -1.534 8.679 0.094 1.00 88.44 95 MET A CA 1
ATOM 742 C C . MET A 1 95 ? -0.884 7.450 -0.541 1.00 88.44 95 MET A C 1
ATOM 744 O O . MET A 1 95 ? -0.084 6.768 0.102 1.00 88.44 95 MET A O 1
ATOM 748 N N . VAL A 1 96 ? -1.195 7.186 -1.811 1.00 89.44 96 VAL A N 1
ATOM 749 C CA . VAL A 1 96 ? -0.617 6.067 -2.566 1.00 89.44 96 VAL A CA 1
ATOM 750 C C . VAL A 1 96 ? 0.894 6.254 -2.718 1.00 89.44 96 VAL A C 1
ATOM 752 O O . VAL A 1 96 ? 1.652 5.332 -2.423 1.00 89.44 96 VAL A O 1
ATOM 755 N N . ASP A 1 97 ? 1.342 7.459 -3.068 1.00 88.44 97 ASP A N 1
ATOM 756 C CA . ASP A 1 97 ? 2.757 7.820 -3.187 1.00 88.44 97 ASP A CA 1
ATOM 757 C C . ASP A 1 97 ? 3.498 7.639 -1.861 1.00 88.44 97 ASP A C 1
ATOM 759 O O . ASP A 1 97 ? 4.627 7.142 -1.830 1.00 88.44 97 ASP A O 1
ATOM 763 N N . ARG A 1 98 ? 2.855 7.996 -0.740 1.00 88.81 98 ARG A N 1
ATOM 764 C CA . ARG A 1 98 ? 3.425 7.788 0.591 1.00 88.81 98 ARG A CA 1
ATOM 765 C C . ARG A 1 98 ? 3.632 6.306 0.890 1.00 88.81 98 ARG A C 1
ATOM 767 O O . ARG A 1 98 ? 4.715 5.919 1.331 1.00 88.81 98 ARG A O 1
ATOM 774 N N . ILE A 1 99 ? 2.612 5.485 0.645 1.00 90.25 99 ILE A N 1
ATOM 775 C CA . ILE A 1 99 ? 2.674 4.035 0.866 1.00 90.25 99 ILE A CA 1
ATOM 776 C C . ILE A 1 99 ? 3.741 3.413 -0.046 1.00 90.25 99 ILE A C 1
ATOM 778 O O . ILE A 1 99 ? 4.558 2.611 0.409 1.00 90.25 99 ILE A O 1
ATOM 782 N N . PHE A 1 100 ? 3.791 3.823 -1.314 1.00 89.62 100 PHE A N 1
ATOM 783 C CA . PHE A 1 100 ? 4.791 3.370 -2.276 1.00 89.62 100 PHE A CA 1
ATOM 784 C C . PHE A 1 100 ? 6.222 3.735 -1.852 1.00 89.62 100 PHE A C 1
ATOM 786 O O . PHE A 1 100 ? 7.126 2.893 -1.896 1.00 89.62 100 PHE A O 1
ATOM 793 N N . ALA A 1 101 ? 6.444 4.966 -1.392 1.00 88.44 101 ALA A N 1
ATOM 794 C CA . ALA A 1 101 ? 7.737 5.406 -0.881 1.00 88.44 101 ALA A CA 1
ATOM 795 C C . ALA A 1 101 ? 8.166 4.595 0.353 1.00 88.44 101 ALA A C 1
ATOM 797 O O . ALA A 1 101 ? 9.302 4.124 0.421 1.00 88.44 101 ALA A O 1
ATOM 798 N N . ASP A 1 102 ? 7.243 4.342 1.284 1.00 88.75 102 ASP A N 1
ATOM 799 C CA . ASP A 1 102 ? 7.502 3.523 2.467 1.00 88.75 102 ASP A CA 1
ATOM 800 C C . ASP A 1 102 ? 7.859 2.063 2.083 1.00 88.75 102 ASP A C 1
ATOM 802 O O . ASP A 1 102 ? 8.826 1.503 2.616 1.00 88.75 102 ASP A O 1
ATOM 806 N N . ILE A 1 103 ? 7.162 1.469 1.102 1.00 89.25 103 ILE A N 1
ATOM 807 C CA . ILE A 1 103 ? 7.444 0.119 0.568 1.00 89.25 103 ILE A CA 1
ATOM 808 C C . ILE A 1 103 ? 8.825 0.046 -0.086 1.00 89.25 103 ILE A C 1
ATOM 810 O O . ILE A 1 103 ? 9.588 -0.891 0.177 1.00 89.25 103 ILE A O 1
ATOM 814 N N . THR A 1 104 ? 9.147 1.013 -0.944 1.00 86.88 104 THR A N 1
ATOM 815 C CA . THR A 1 104 ? 10.419 1.063 -1.684 1.00 86.88 104 THR A CA 1
ATOM 816 C C . THR A 1 104 ? 11.594 1.514 -0.816 1.00 86.88 104 THR A C 1
ATOM 818 O O . THR A 1 104 ? 12.750 1.327 -1.196 1.00 86.88 104 THR A O 1
ATOM 821 N N . GLY A 1 105 ? 11.317 2.074 0.364 1.00 79.19 105 GLY A N 1
ATOM 822 C CA . GLY A 1 105 ? 12.319 2.693 1.227 1.00 79.19 105 GLY A CA 1
ATOM 823 C C . GLY A 1 105 ? 12.853 4.016 0.675 1.00 79.19 105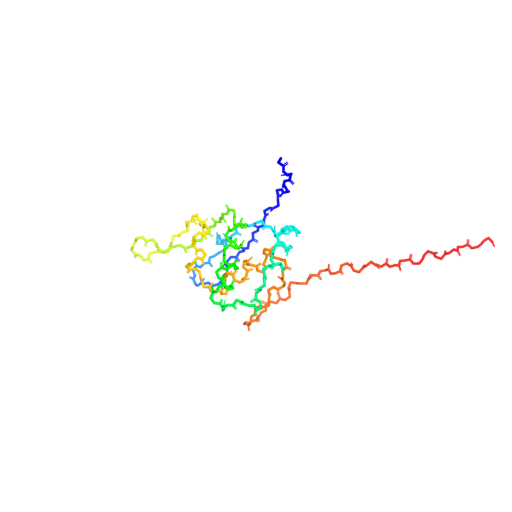 GLY A C 1
ATOM 824 O O . GLY A 1 105 ? 13.889 4.490 1.144 1.00 79.19 105 GLY A O 1
ATOM 825 N N . ALA A 1 106 ? 12.179 4.603 -0.318 1.00 75.00 106 ALA A N 1
ATOM 826 C CA . ALA A 1 106 ? 12.470 5.948 -0.784 1.00 75.00 106 ALA A CA 1
ATOM 827 C C . ALA A 1 106 ? 12.058 6.963 0.292 1.00 75.00 106 ALA A C 1
ATOM 829 O O . ALA A 1 106 ? 11.036 6.807 0.960 1.00 75.00 106 ALA A O 1
ATOM 830 N N . GLN A 1 107 ? 12.849 8.022 0.479 1.00 60.44 107 GLN A N 1
ATOM 831 C CA . GLN A 1 107 ? 12.431 9.115 1.355 1.00 60.44 107 GLN A CA 1
ATOM 832 C C . GLN A 1 107 ? 11.273 9.868 0.697 1.00 60.44 107 GLN A C 1
ATOM 834 O O . GLN A 1 107 ? 11.480 10.636 -0.241 1.00 60.44 107 GLN A O 1
ATOM 839 N N . PHE A 1 108 ? 10.058 9.667 1.206 1.00 52.09 108 PHE A N 1
ATOM 840 C CA . PHE A 1 108 ? 8.929 10.527 0.872 1.00 52.09 108 PHE A CA 1
ATOM 841 C C . PHE A 1 108 ? 9.205 11.940 1.395 1.00 52.09 108 PHE A C 1
ATOM 843 O O . PHE A 1 108 ? 9.338 12.140 2.605 1.00 52.09 108 PHE A O 1
ATOM 850 N N . SER A 1 109 ? 9.301 12.913 0.491 1.00 53.09 109 SER A N 1
ATOM 851 C CA . SER A 1 109 ? 9.381 14.331 0.843 1.00 53.09 109 SER A CA 1
ATOM 852 C C . SER A 1 109 ? 8.005 14.947 0.639 1.00 53.09 109 SER A C 1
ATOM 854 O O . SER A 1 109 ? 7.585 15.146 -0.496 1.00 53.09 109 SER A O 1
ATOM 856 N N . ASP A 1 110 ? 7.296 15.204 1.737 1.00 50.38 110 ASP A N 1
ATOM 857 C CA . ASP A 1 110 ? 5.980 15.841 1.700 1.00 50.38 110 ASP A CA 1
ATOM 858 C C . ASP A 1 110 ? 6.102 17.267 1.115 1.00 50.38 110 ASP A C 1
ATOM 860 O O . ASP A 1 110 ? 6.821 18.096 1.690 1.00 50.38 110 ASP A O 1
ATOM 864 N N . PRO A 1 111 ? 5.424 17.588 -0.005 1.00 51.59 111 PRO A N 1
ATOM 865 C CA . PRO A 1 111 ? 5.508 18.902 -0.639 1.00 51.59 111 PRO A CA 1
ATOM 866 C C . PRO A 1 111 ? 4.855 20.034 0.178 1.00 51.59 111 PRO A C 1
ATOM 868 O O . PRO A 1 111 ? 5.110 21.204 -0.109 1.00 51.59 111 PRO A O 1
ATOM 871 N N . LYS A 1 112 ? 4.039 19.723 1.197 1.00 53.41 112 LYS A N 1
ATOM 872 C CA . LYS A 1 112 ? 3.434 20.690 2.135 1.00 53.41 112 LYS A CA 1
ATOM 873 C C . LYS A 1 112 ? 4.255 20.891 3.417 1.00 53.41 112 LYS A C 1
ATOM 875 O O . LYS A 1 112 ? 3.951 21.801 4.182 1.00 53.41 112 LYS A O 1
ATOM 880 N N . GLY A 1 113 ? 5.339 20.134 3.596 1.00 46.25 113 GLY A N 1
ATOM 881 C CA . GLY A 1 113 ? 6.404 20.397 4.562 1.00 46.25 113 GLY A CA 1
ATOM 882 C C . GLY A 1 113 ? 6.079 20.092 6.030 1.00 46.25 113 GLY A C 1
ATOM 883 O O . GLY A 1 113 ? 5.442 20.896 6.705 1.00 46.25 113 GLY A O 1
ATOM 884 N N . SER A 1 114 ? 6.665 19.003 6.552 1.00 42.41 114 SER A N 1
ATOM 885 C CA . SER A 1 114 ? 7.442 18.895 7.821 1.00 42.41 114 SER A CA 1
ATOM 886 C C . SER A 1 114 ? 7.319 17.498 8.463 1.00 42.41 114 SER A C 1
ATOM 888 O O . SER A 1 114 ? 6.281 16.864 8.308 1.00 42.41 114 SER A O 1
ATOM 890 N N . PRO A 1 115 ? 8.247 17.068 9.344 1.00 49.84 115 PRO A N 1
ATOM 891 C CA . PRO A 1 115 ? 9.696 17.260 9.371 1.00 49.84 115 PRO A CA 1
ATOM 892 C C . PRO A 1 115 ? 10.460 15.912 9.341 1.00 49.84 115 PRO A C 1
ATOM 894 O O . PRO A 1 115 ? 9.919 14.842 9.601 1.00 49.84 115 PRO A O 1
ATOM 897 N N . GLU A 1 116 ? 11.751 16.003 9.022 1.00 46.38 116 GLU A N 1
ATOM 898 C CA . GLU A 1 116 ? 12.849 15.057 9.282 1.00 46.38 116 GLU A CA 1
ATOM 899 C C . GLU A 1 116 ? 12.504 13.684 9.903 1.00 46.38 116 GLU A C 1
ATOM 901 O O . GLU A 1 116 ? 12.530 13.492 11.120 1.00 46.38 116 GLU A O 1
ATOM 906 N N . ALA A 1 117 ? 12.385 12.655 9.058 1.00 37.34 117 ALA A N 1
ATOM 907 C CA . ALA A 1 117 ? 12.818 11.321 9.459 1.00 37.34 117 ALA A CA 1
ATOM 908 C C . ALA A 1 117 ? 14.349 11.290 9.363 1.00 37.34 117 ALA A C 1
ATOM 910 O O . ALA A 1 117 ? 14.926 10.982 8.319 1.00 37.34 117 ALA A O 1
ATOM 911 N N . GLN A 1 118 ? 14.993 11.673 10.465 1.00 38.88 118 GLN A N 1
ATOM 912 C CA . GLN A 1 118 ? 16.428 11.598 10.702 1.00 38.88 118 GLN A CA 1
ATOM 913 C C . GLN A 1 118 ? 16.893 10.138 10.536 1.00 38.88 118 GLN A C 1
ATOM 915 O O . GLN A 1 118 ? 16.948 9.346 11.480 1.00 38.88 118 GLN A O 1
ATOM 920 N N . GLY A 1 119 ? 17.188 9.752 9.297 1.00 35.28 119 GLY A N 1
ATOM 921 C CA . GLY A 1 119 ? 17.869 8.510 8.986 1.00 35.28 119 GLY A CA 1
ATOM 922 C C . GLY A 1 119 ? 19.272 8.600 9.563 1.00 35.28 119 GLY A C 1
ATOM 923 O O . GLY A 1 119 ? 20.125 9.294 9.019 1.00 35.28 119 GLY A O 1
ATOM 924 N N . LYS A 1 120 ? 19.506 7.917 10.686 1.00 38.34 120 LYS A N 1
ATOM 925 C CA . LYS A 1 120 ? 20.851 7.616 11.175 1.00 38.34 120 LYS A CA 1
ATOM 926 C C . LYS A 1 120 ? 21.593 6.835 10.085 1.00 38.34 120 LYS A C 1
ATOM 928 O O . LYS A 1 120 ? 21.548 5.607 10.064 1.00 38.34 120 LYS A O 1
ATOM 933 N N . SER A 1 121 ? 22.290 7.545 9.203 1.00 39.72 121 SER A N 1
ATOM 934 C CA . SER A 1 121 ? 23.489 7.019 8.560 1.00 39.72 121 SER A CA 1
ATOM 935 C C . SER A 1 121 ? 24.480 6.742 9.680 1.00 39.72 121 SER A C 1
ATOM 937 O O . SER A 1 121 ? 25.093 7.653 10.229 1.00 39.72 121 SER A O 1
ATOM 939 N N . GLY A 1 122 ? 24.576 5.478 10.085 1.00 36.75 122 GLY A N 1
ATOM 940 C CA . GLY A 1 122 ? 25.727 5.008 10.834 1.00 36.75 122 GLY A CA 1
ATOM 941 C C . GLY A 1 122 ? 26.936 5.097 9.914 1.00 36.75 122 GLY A C 1
ATOM 942 O O . GLY A 1 122 ? 27.188 4.180 9.138 1.00 36.75 122 GLY A O 1
ATOM 943 N N . GLU A 1 123 ? 27.650 6.217 9.967 1.00 37.00 123 GLU A N 1
ATOM 944 C CA . GLU A 1 123 ? 29.026 6.273 9.492 1.00 37.00 123 GLU A CA 1
ATO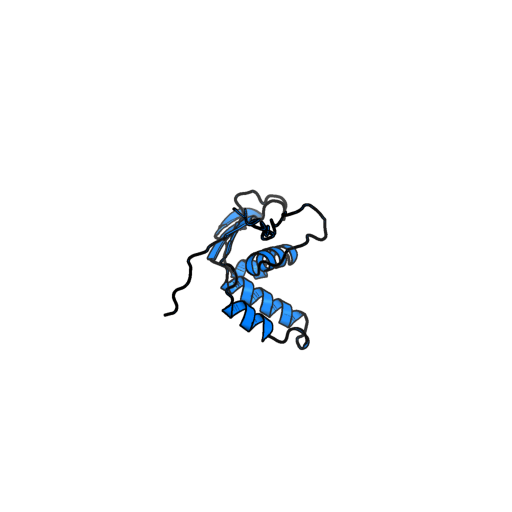M 945 C C . GLU A 1 123 ? 29.833 5.193 10.230 1.00 37.00 123 GLU A C 1
ATOM 947 O O . GLU A 1 123 ? 29.746 5.092 11.460 1.00 37.00 123 GLU A O 1
ATOM 952 N N . PRO A 1 124 ? 30.622 4.363 9.530 1.00 44.06 124 PRO A N 1
ATOM 953 C CA . PRO A 1 124 ? 31.590 3.519 10.200 1.00 44.06 124 PRO A CA 1
ATOM 954 C C . PRO A 1 124 ? 32.708 4.428 10.723 1.00 44.06 124 PRO A C 1
ATOM 956 O O . PRO A 1 124 ? 33.598 4.830 9.974 1.00 44.06 124 PRO A O 1
ATOM 959 N N . SER A 1 125 ? 32.673 4.769 12.016 1.00 38.47 125 SER A N 1
ATOM 960 C CA . SER A 1 125 ? 33.831 5.362 12.687 1.00 38.47 125 SER A CA 1
ATOM 961 C C . SER A 1 125 ? 34.997 4.383 12.595 1.00 38.47 125 SER A C 1
ATOM 963 O O . SER A 1 125 ? 35.043 3.354 13.267 1.00 38.47 125 SER A O 1
ATOM 965 N N . THR A 1 126 ? 35.936 4.714 11.717 1.00 43.72 126 THR A N 1
ATOM 966 C CA . THR A 1 126 ? 37.244 4.079 11.635 1.00 43.72 126 THR A CA 1
ATOM 967 C C . THR A 1 126 ? 38.026 4.546 12.857 1.00 43.72 126 THR A C 1
ATOM 969 O O . THR A 1 126 ? 38.509 5.671 12.891 1.00 43.72 126 THR A O 1
ATOM 972 N N . SER A 1 127 ? 38.096 3.720 13.900 1.00 44.81 127 SER A N 1
ATOM 973 C CA . SER A 1 127 ? 39.049 3.938 14.987 1.00 44.81 127 SER A CA 1
ATOM 974 C C . SER A 1 127 ? 40.360 3.255 14.623 1.00 44.81 127 SER A C 1
ATOM 976 O O . SER A 1 127 ? 40.494 2.034 14.693 1.00 44.81 127 SER A O 1
ATOM 978 N N . GLU A 1 128 ? 41.310 4.083 14.200 1.00 42.56 128 GLU A N 1
ATOM 979 C CA . GLU A 1 128 ? 42.732 3.783 14.110 1.00 42.56 128 GLU A CA 1
ATOM 980 C C . GLU A 1 128 ? 43.226 3.232 15.456 1.00 42.56 128 GLU A C 1
ATOM 982 O O . GLU A 1 128 ? 43.233 3.924 16.474 1.00 42.56 128 GLU A O 1
ATOM 987 N N . ASN A 1 129 ? 43.615 1.957 15.474 1.00 39.75 129 ASN A N 1
ATOM 988 C CA . ASN A 1 129 ? 44.285 1.358 16.618 1.00 39.75 129 ASN A CA 1
ATOM 989 C C . ASN A 1 129 ? 45.777 1.700 16.520 1.00 39.75 129 ASN A C 1
ATOM 991 O O . ASN A 1 129 ? 46.522 1.058 15.779 1.00 39.75 129 ASN A O 1
ATOM 995 N N . SER A 1 130 ? 46.196 2.743 17.236 1.00 44.72 130 SER A N 1
ATOM 996 C CA . SER A 1 130 ? 47.602 3.112 17.390 1.00 44.72 130 SER A CA 1
ATOM 997 C C . SER A 1 130 ? 48.374 1.998 18.095 1.00 44.72 130 SER A C 1
ATOM 999 O O . SER A 1 130 ? 48.173 1.713 19.275 1.00 44.72 130 SER A O 1
ATOM 1001 N N . THR A 1 131 ? 49.284 1.386 17.345 1.00 46.56 131 THR A N 1
ATOM 1002 C CA . THR A 1 131 ? 50.321 0.463 17.802 1.00 46.56 131 THR A CA 1
ATOM 1003 C C . THR A 1 131 ? 51.167 1.105 18.906 1.00 46.56 131 THR A C 1
ATOM 1005 O O . THR A 1 131 ? 51.887 2.072 18.661 1.00 46.56 131 THR A O 1
ATOM 1008 N N . ALA A 1 132 ? 51.108 0.553 20.119 1.00 45.34 132 ALA A N 1
ATOM 1009 C CA . ALA A 1 132 ? 52.089 0.815 21.165 1.00 45.34 132 ALA A CA 1
ATOM 1010 C C . ALA A 1 132 ? 53.330 -0.058 20.912 1.00 45.34 132 ALA A C 1
ATOM 1012 O O . ALA A 1 132 ? 53.262 -1.287 20.979 1.00 45.34 132 ALA A O 1
ATOM 1013 N N . THR A 1 133 ? 54.446 0.587 20.579 1.00 47.28 133 THR A N 1
ATOM 1014 C CA . THR A 1 133 ? 55.780 -0.018 20.473 1.00 47.28 133 THR A CA 1
ATOM 1015 C C . THR A 1 133 ? 56.396 -0.187 21.868 1.00 47.28 133 THR A C 1
ATOM 1017 O O . THR A 1 133 ? 56.170 0.652 22.741 1.00 47.28 133 THR A O 1
ATOM 1020 N N . GLN A 1 134 ? 57.135 -1.291 22.043 1.00 41.03 134 GLN A N 1
ATOM 1021 C CA . GLN A 1 134 ? 58.002 -1.615 23.188 1.00 41.03 134 GL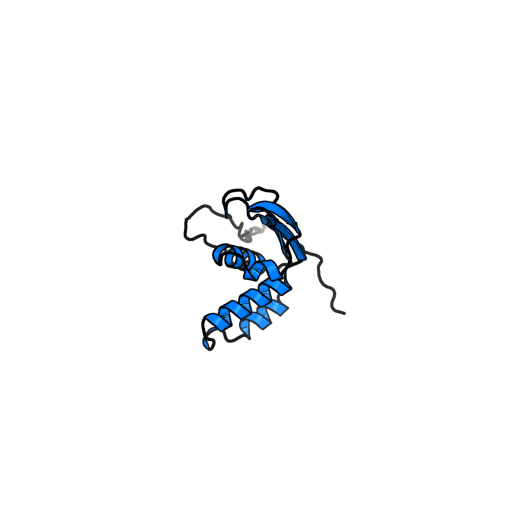N A CA 1
ATOM 1022 C C . GLN A 1 134 ? 59.073 -0.559 23.469 1.00 41.03 134 GLN A C 1
ATOM 1024 O O . GLN A 1 134 ? 59.571 0.051 22.496 1.00 41.03 134 GLN A O 1
#

pLDDT: mean 75.14, std 17.84, range [35.28, 92.88]